Protein AF-A0A257TLL9-F1 (afdb_monomer_lite)

Structure (mmCIF, N/CA/C/O backbone):
data_AF-A0A257TLL9-F1
#
_entry.id   AF-A0A257TLL9-F1
#
loop_
_atom_site.group_PDB
_atom_site.id
_atom_site.type_symbol
_atom_site.label_atom_id
_atom_site.label_alt_id
_atom_site.label_comp_id
_atom_site.label_asym_id
_atom_site.label_entity_id
_atom_site.label_seq_id
_atom_site.pdbx_PDB_ins_code
_atom_site.Cartn_x
_atom_site.Cartn_y
_atom_site.Cartn_z
_atom_site.occupancy
_atom_site.B_iso_or_equiv
_atom_site.auth_seq_id
_atom_site.auth_comp_id
_atom_site.auth_asym_id
_atom_site.auth_atom_id
_atom_site.pdbx_PDB_model_num
ATOM 1 N N . MET A 1 1 ? -31.533 -7.969 51.695 1.00 49.19 1 MET A N 1
ATOM 2 C CA . MET A 1 1 ? -30.816 -7.228 50.643 1.00 49.19 1 MET A CA 1
ATOM 3 C C . MET A 1 1 ? -29.542 -7.993 50.356 1.00 49.19 1 MET A C 1
ATOM 5 O O . MET A 1 1 ? -28.670 -7.957 51.214 1.00 49.19 1 MET A O 1
ATOM 9 N N . PRO A 1 2 ? -29.456 -8.765 49.267 1.00 46.09 2 PRO A N 1
ATOM 10 C CA . PRO A 1 2 ? -28.170 -9.137 48.716 1.00 46.09 2 PRO A CA 1
ATOM 11 C C . PRO A 1 2 ? -27.723 -8.060 47.725 1.00 46.09 2 PRO A C 1
ATOM 13 O O . PRO A 1 2 ? -28.541 -7.394 47.095 1.00 46.09 2 PRO A O 1
ATOM 16 N N . GLU A 1 3 ? -26.419 -7.860 47.702 1.00 47.72 3 GLU A N 1
ATOM 17 C CA . GLU A 1 3 ? -25.689 -6.848 46.962 1.00 47.72 3 GLU A CA 1
ATOM 18 C C . GLU A 1 3 ? -25.878 -7.062 45.457 1.00 47.72 3 GLU A C 1
ATOM 20 O O . GLU A 1 3 ? -25.480 -8.093 44.919 1.00 47.72 3 GLU A O 1
ATOM 25 N N . ASP A 1 4 ? -26.495 -6.083 44.790 1.00 47.66 4 ASP A N 1
ATOM 26 C CA . ASP A 1 4 ? -26.423 -5.945 43.340 1.00 47.66 4 ASP A CA 1
ATOM 27 C C . ASP A 1 4 ? -24.964 -5.637 42.992 1.00 47.66 4 ASP A C 1
ATOM 29 O O . ASP A 1 4 ? -24.482 -4.504 43.059 1.00 47.66 4 ASP A O 1
ATOM 33 N N . GLU A 1 5 ? -24.250 -6.720 42.716 1.00 51.28 5 GLU A N 1
ATOM 34 C CA . GLU A 1 5 ? -22.915 -6.779 42.159 1.00 51.28 5 GLU A CA 1
ATOM 35 C C . GLU A 1 5 ? -22.862 -5.827 40.955 1.00 51.28 5 GLU A C 1
ATOM 37 O O . GLU A 1 5 ? -23.507 -6.057 39.929 1.00 51.28 5 GLU A O 1
ATOM 42 N N . LEU A 1 6 ? -22.150 -4.704 41.123 1.00 50.09 6 LEU A N 1
ATOM 43 C CA . LEU A 1 6 ? -21.884 -3.732 40.069 1.00 50.09 6 LEU A CA 1
ATOM 44 C C . LEU A 1 6 ? -21.216 -4.460 38.898 1.00 50.09 6 LEU A C 1
ATOM 46 O O . LEU A 1 6 ? -19.995 -4.618 38.854 1.00 50.09 6 LEU A O 1
ATOM 50 N N . ILE A 1 7 ? -22.020 -4.865 37.920 1.00 54.72 7 ILE A N 1
ATOM 51 C CA . ILE A 1 7 ? -21.548 -5.117 36.566 1.00 54.72 7 ILE A CA 1
ATOM 52 C C . ILE A 1 7 ? -20.931 -3.783 36.130 1.00 54.72 7 ILE A C 1
ATOM 54 O O . ILE A 1 7 ? -21.660 -2.787 36.105 1.00 54.72 7 ILE A O 1
ATOM 58 N N . PRO A 1 8 ? -19.615 -3.699 35.848 1.00 44.50 8 PRO A N 1
ATOM 59 C CA . PRO A 1 8 ? -19.041 -2.463 35.352 1.00 44.50 8 PRO A CA 1
ATOM 60 C C . PRO A 1 8 ? -19.785 -2.113 34.069 1.00 44.50 8 PRO A C 1
ATOM 62 O O . PRO A 1 8 ? -19.769 -2.877 33.101 1.00 44.50 8 PRO A O 1
ATOM 65 N N . GLU A 1 9 ? -20.500 -0.992 34.139 1.00 48.97 9 GLU A N 1
ATOM 66 C CA . GLU A 1 9 ? -21.250 -0.371 33.061 1.00 48.97 9 GLU A CA 1
ATOM 67 C C . GLU A 1 9 ? -20.371 -0.426 31.812 1.00 48.97 9 GLU A C 1
ATOM 69 O O . GLU A 1 9 ? -19.278 0.142 31.773 1.00 48.97 9 GLU A O 1
ATOM 74 N N . SER A 1 10 ? -20.778 -1.238 30.837 1.00 49.66 10 SER A N 1
ATOM 75 C CA . SER A 1 10 ? -20.063 -1.371 29.578 1.00 49.66 10 SER A CA 1
ATOM 76 C C . SER A 1 10 ? -19.915 0.029 29.002 1.00 49.66 10 SER A C 1
ATOM 78 O O . SER A 1 10 ? -20.945 0.608 28.669 1.00 49.66 10 SER A O 1
ATOM 80 N N . ASP A 1 11 ? -18.686 0.558 28.933 1.00 51.53 11 ASP A N 1
ATOM 81 C CA . ASP A 1 11 ? -18.364 1.883 28.387 1.00 51.53 11 ASP A CA 1
ATOM 82 C C . ASP A 1 11 ? -19.265 2.172 27.177 1.00 51.53 11 ASP A C 1
ATOM 84 O O . ASP A 1 11 ? -19.027 1.653 26.079 1.00 51.53 11 ASP A O 1
ATOM 88 N N . GLU A 1 12 ? -20.345 2.936 27.379 1.00 52.03 12 GLU A N 1
ATOM 89 C CA . GLU A 1 12 ? -21.299 3.217 26.314 1.00 52.03 12 GLU A CA 1
ATOM 90 C C . GLU A 1 12 ? -20.550 4.011 25.251 1.00 52.03 12 GLU A C 1
ATOM 92 O O . GLU A 1 12 ? -20.154 5.164 25.449 1.00 52.03 12 GLU A O 1
ATOM 97 N N . ILE A 1 13 ? -20.312 3.369 24.108 1.00 58.75 13 ILE A N 1
ATOM 98 C CA . ILE A 1 13 ? -19.570 3.970 23.010 1.00 58.75 13 ILE A CA 1
ATOM 99 C C . ILE A 1 13 ? -20.437 5.087 22.427 1.00 58.75 13 ILE A C 1
ATOM 101 O O . ILE A 1 13 ? -21.269 4.867 21.545 1.00 58.75 13 ILE A O 1
ATOM 105 N N . LYS A 1 14 ? -20.238 6.313 22.910 1.00 61.38 14 LYS A N 1
ATOM 106 C CA . LYS A 1 14 ? -20.880 7.502 22.349 1.00 61.38 14 LYS A CA 1
ATOM 107 C C . LYS A 1 14 ? -20.220 7.854 21.024 1.00 61.38 14 LYS A C 1
ATOM 109 O O . LYS A 1 14 ? -19.238 8.590 20.966 1.00 61.38 14 LYS A O 1
ATOM 114 N N . PHE A 1 15 ? -20.778 7.321 19.946 1.00 64.75 15 PHE A N 1
ATOM 115 C CA . PHE A 1 15 ? -20.436 7.746 18.598 1.00 64.75 15 PHE A CA 1
ATOM 116 C C . PHE A 1 15 ? -21.022 9.131 18.325 1.00 64.75 15 PHE A C 1
ATOM 118 O O . PHE A 1 15 ? -22.229 9.340 18.435 1.00 64.75 15 PHE A O 1
ATOM 125 N N . ARG A 1 16 ? -20.172 10.076 17.916 1.00 69.94 16 ARG A N 1
ATOM 126 C CA . ARG A 1 16 ? -20.619 11.424 17.532 1.00 69.94 16 ARG A CA 1
ATOM 127 C C . ARG A 1 16 ? -21.352 11.451 16.181 1.00 69.94 16 ARG A C 1
ATOM 129 O O . ARG A 1 16 ? -22.213 12.298 15.970 1.00 69.94 16 ARG A O 1
ATOM 136 N N . TYR A 1 17 ? -21.022 10.523 15.281 1.00 76.12 17 TYR A N 1
ATOM 137 C CA . TYR A 1 17 ? -21.596 10.389 13.937 1.00 76.12 17 TYR A CA 1
ATOM 138 C C . TYR A 1 17 ? -21.988 8.935 13.648 1.00 76.12 17 TYR A C 1
ATOM 140 O O . TYR A 1 17 ? -21.468 8.018 14.284 1.00 76.12 17 TYR A O 1
ATOM 148 N N . LYS A 1 18 ? -22.864 8.716 12.652 1.00 84.19 18 LYS A N 1
ATOM 149 C CA . LYS A 1 18 ? -23.221 7.367 12.177 1.00 84.19 18 LYS A CA 1
ATOM 150 C C . LYS A 1 18 ? -21.944 6.592 11.796 1.00 84.19 18 LYS A C 1
ATOM 152 O O . LYS A 1 18 ? -21.238 7.053 10.897 1.00 84.19 18 LYS A O 1
ATOM 157 N N . PRO A 1 19 ? -21.653 5.436 12.427 1.00 80.62 19 PRO A N 1
ATOM 158 C CA . PRO A 1 19 ? -20.354 4.776 12.293 1.00 80.62 19 PRO A CA 1
ATOM 159 C C . PRO A 1 19 ? -19.948 4.424 10.864 1.00 80.62 19 PRO A C 1
ATOM 161 O O . PRO A 1 19 ? -18.813 4.667 10.471 1.00 80.62 19 PRO A O 1
ATOM 164 N N . THR A 1 20 ? -20.889 3.919 10.070 1.00 84.94 20 THR A N 1
ATOM 165 C CA . THR A 1 20 ? -20.649 3.489 8.686 1.00 84.94 20 THR A CA 1
ATOM 166 C C . THR A 1 20 ? -20.333 4.653 7.754 1.00 84.94 20 THR A C 1
ATOM 168 O O . THR A 1 20 ? -19.392 4.582 6.971 1.00 84.94 20 THR A O 1
ATOM 171 N N . ALA A 1 21 ? -21.092 5.747 7.860 1.00 85.75 21 ALA A N 1
ATOM 172 C CA . ALA A 1 21 ? -20.871 6.942 7.053 1.00 85.75 21 ALA A CA 1
ATOM 173 C C . ALA A 1 21 ? -19.528 7.601 7.388 1.00 85.75 21 ALA A C 1
ATOM 175 O O . ALA A 1 21 ? -18.819 8.036 6.487 1.00 85.75 21 ALA A O 1
ATOM 176 N N . PHE A 1 22 ? -19.165 7.638 8.674 1.00 86.50 22 PHE A N 1
ATOM 177 C CA . PHE A 1 22 ? -17.868 8.156 9.091 1.00 86.50 22 PHE A CA 1
ATOM 178 C C . PHE A 1 22 ? -16.723 7.300 8.541 1.00 86.50 22 PHE A C 1
ATOM 180 O O . PHE A 1 22 ? -15.836 7.851 7.903 1.00 86.50 22 PHE A O 1
ATOM 187 N N . ALA A 1 23 ? -16.784 5.972 8.695 1.00 85.75 23 ALA A N 1
ATOM 188 C CA . ALA A 1 23 ? -15.762 5.065 8.169 1.00 85.75 23 ALA A CA 1
ATOM 189 C C . ALA A 1 23 ? -15.578 5.213 6.647 1.00 85.75 23 ALA A C 1
ATOM 191 O O . ALA A 1 23 ? -14.453 5.331 6.174 1.00 85.75 23 ALA A O 1
ATOM 192 N N . ALA A 1 24 ? -16.672 5.297 5.882 1.00 90.12 24 ALA A N 1
ATOM 193 C CA . ALA A 1 24 ? -16.607 5.486 4.433 1.00 90.12 24 ALA A CA 1
ATOM 194 C C . ALA A 1 24 ? -15.945 6.819 4.036 1.00 90.12 24 ALA A C 1
ATOM 196 O O . ALA A 1 24 ? -15.113 6.854 3.131 1.00 90.12 24 ALA A O 1
ATOM 197 N N . ILE A 1 25 ? -16.287 7.914 4.724 1.00 90.81 25 ILE A N 1
ATOM 198 C CA . ILE A 1 25 ? -15.688 9.233 4.475 1.00 90.81 25 ILE A CA 1
ATOM 199 C C . ILE A 1 25 ? -14.208 9.236 4.874 1.00 90.81 25 ILE A C 1
ATOM 201 O O . ILE A 1 25 ? -13.378 9.739 4.122 1.00 90.81 25 ILE A O 1
ATOM 205 N N . SER A 1 26 ? -13.868 8.658 6.027 1.00 89.62 26 SER A N 1
ATOM 206 C CA . SER A 1 26 ? -12.488 8.526 6.498 1.00 89.62 26 SER A CA 1
ATOM 207 C C . SER A 1 26 ? -11.627 7.741 5.518 1.00 89.62 26 SER A C 1
ATOM 209 O O . SER A 1 26 ? -10.555 8.215 5.148 1.00 89.62 26 SER A O 1
ATOM 211 N N . LEU A 1 27 ? -12.123 6.599 5.039 1.00 90.25 27 LEU A N 1
ATOM 212 C CA . LEU A 1 27 ? -11.432 5.776 4.053 1.00 90.25 27 LEU A CA 1
ATOM 213 C C . LEU A 1 27 ? -11.217 6.545 2.746 1.00 90.25 27 LEU A C 1
ATOM 215 O O . LEU A 1 27 ? -10.118 6.519 2.205 1.00 90.25 27 LEU A O 1
ATOM 219 N N . LEU A 1 28 ? -12.216 7.299 2.276 1.00 93.62 28 LEU A N 1
ATOM 220 C CA . LEU A 1 28 ? -12.086 8.123 1.070 1.00 93.62 28 LEU A CA 1
ATOM 221 C C . LEU A 1 28 ? -11.034 9.229 1.237 1.00 93.62 28 LEU A C 1
ATOM 223 O O . LEU A 1 28 ? -10.222 9.445 0.338 1.00 93.62 28 LEU A O 1
ATOM 227 N N . ILE A 1 29 ? -11.021 9.913 2.385 1.00 92.31 29 ILE A N 1
ATOM 228 C CA . ILE A 1 29 ? -10.038 10.964 2.688 1.00 92.31 29 ILE A CA 1
ATOM 229 C C . ILE A 1 29 ? -8.623 10.382 2.723 1.00 92.31 29 ILE A C 1
ATOM 231 O O . ILE A 1 29 ? -7.719 10.939 2.099 1.00 92.31 29 ILE A O 1
ATOM 235 N N . ILE A 1 30 ? -8.433 9.271 3.436 1.00 92.56 30 ILE A N 1
ATOM 236 C CA . ILE A 1 30 ? -7.127 8.619 3.571 1.00 92.56 30 ILE A CA 1
ATOM 237 C C . ILE A 1 30 ? -6.659 8.081 2.218 1.00 92.56 30 ILE A C 1
ATOM 239 O O . ILE A 1 30 ? -5.522 8.332 1.827 1.00 92.56 30 ILE A O 1
ATOM 243 N N . PHE A 1 31 ? -7.550 7.441 1.457 1.00 93.44 31 PHE A N 1
ATOM 244 C CA . PHE A 1 31 ? -7.266 6.988 0.098 1.00 93.44 31 PHE A CA 1
ATOM 245 C C . PHE A 1 31 ? -6.799 8.143 -0.794 1.00 93.44 31 PHE A C 1
ATOM 247 O O . PHE A 1 31 ? -5.780 8.026 -1.466 1.00 93.44 31 PHE A O 1
ATOM 254 N N . PHE A 1 32 ? -7.491 9.285 -0.772 1.00 94.62 32 PHE A N 1
ATOM 255 C CA . PHE A 1 32 ? -7.101 10.453 -1.563 1.00 94.62 32 PHE A CA 1
ATOM 256 C C . PHE A 1 32 ? -5.733 11.009 -1.139 1.00 94.62 32 PHE A C 1
ATOM 258 O O . PHE A 1 32 ? -4.891 11.292 -1.994 1.00 94.62 32 PHE A O 1
ATOM 265 N N . LEU A 1 33 ? -5.496 11.153 0.170 1.00 93.38 33 LEU A N 1
ATOM 266 C CA . LEU A 1 33 ? -4.224 11.639 0.711 1.00 93.38 33 LEU A CA 1
ATOM 267 C C . LEU A 1 33 ? -3.067 10.720 0.317 1.00 93.38 33 LEU A C 1
ATOM 269 O O . LEU A 1 33 ? -2.072 11.188 -0.230 1.00 93.38 33 LEU A O 1
ATOM 273 N N . TYR A 1 34 ? -3.200 9.419 0.547 1.00 91.69 34 TYR A N 1
ATOM 274 C CA . TYR A 1 34 ? -2.136 8.472 0.248 1.00 91.69 34 TYR A CA 1
AT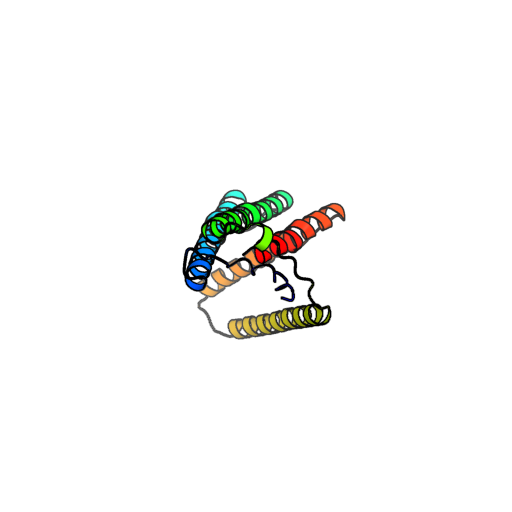OM 275 C C . TYR A 1 34 ? -1.912 8.315 -1.261 1.00 91.69 34 TYR A C 1
ATOM 277 O O . TYR A 1 34 ? -0.788 8.483 -1.733 1.00 91.69 34 TYR A O 1
ATOM 285 N N . GLN A 1 35 ? -2.973 8.080 -2.038 1.00 91.38 35 GLN A N 1
ATOM 286 C CA . GLN A 1 35 ? -2.855 7.767 -3.463 1.00 91.38 35 GLN A CA 1
ATOM 287 C C . GLN A 1 35 ? -2.387 8.969 -4.292 1.00 91.38 35 GLN A C 1
ATOM 289 O O . GLN A 1 35 ? -1.526 8.818 -5.159 1.00 91.38 35 GLN A O 1
ATOM 294 N N . LEU A 1 36 ? -2.950 10.162 -4.057 1.00 92.38 36 LEU A N 1
ATOM 295 C CA . LEU A 1 36 ? -2.648 11.336 -4.883 1.00 92.38 36 LEU A CA 1
ATOM 296 C C . LEU A 1 36 ? -1.535 12.196 -4.300 1.00 92.38 36 LEU A C 1
ATOM 298 O O . LEU A 1 36 ? -0.654 12.614 -5.049 1.00 92.38 36 LEU A O 1
ATOM 302 N N . VAL A 1 37 ? -1.549 12.461 -2.991 1.00 92.38 37 VAL A N 1
ATOM 303 C CA . VAL A 1 37 ? -0.514 13.305 -2.372 1.00 92.38 37 VAL A CA 1
ATOM 304 C C . VAL A 1 37 ? 0.739 12.483 -2.099 1.00 92.38 37 VAL A C 1
ATOM 306 O O . VAL A 1 37 ? 1.811 12.861 -2.560 1.00 92.38 37 VAL A O 1
ATOM 309 N N . GLY A 1 38 ? 0.610 11.342 -1.417 1.00 88.38 38 GLY A N 1
ATOM 310 C CA . GLY A 1 38 ? 1.734 10.446 -1.131 1.00 88.38 38 GLY A CA 1
ATOM 311 C C . GLY A 1 38 ? 2.355 9.869 -2.403 1.00 88.38 38 GLY A C 1
ATOM 312 O O . GLY A 1 38 ? 3.539 10.077 -2.664 1.00 88.38 38 GLY A O 1
ATOM 313 N N . GLY A 1 39 ? 1.545 9.214 -3.238 1.00 87.00 39 GLY A N 1
ATOM 314 C CA . GLY A 1 39 ? 1.991 8.664 -4.521 1.00 87.00 39 GLY A CA 1
ATOM 315 C C . GLY A 1 39 ? 2.554 9.734 -5.461 1.00 87.00 39 GLY A C 1
ATOM 316 O O . GLY A 1 39 ? 3.626 9.552 -6.040 1.00 87.00 39 GLY A O 1
ATOM 317 N N . GLY A 1 40 ? 1.882 10.887 -5.557 1.00 88.88 40 GLY A N 1
ATOM 318 C CA . GLY A 1 40 ? 2.344 12.015 -6.367 1.00 88.88 40 GLY A CA 1
ATOM 319 C C . GLY A 1 40 ? 3.678 12.591 -5.890 1.00 88.88 40 GLY A C 1
ATOM 320 O O . GLY A 1 40 ? 4.547 12.868 -6.715 1.00 88.88 40 GLY A O 1
ATOM 321 N N . LEU A 1 41 ? 3.879 12.719 -4.575 1.00 89.06 41 LEU A N 1
ATOM 322 C CA . LEU A 1 41 ? 5.141 13.183 -3.995 1.00 89.06 41 LEU A CA 1
ATOM 323 C C . LEU A 1 41 ? 6.286 12.207 -4.286 1.00 89.06 41 LEU A C 1
ATOM 325 O O . LEU A 1 41 ? 7.371 12.638 -4.672 1.00 89.06 41 LEU A O 1
ATOM 329 N N . THR A 1 42 ? 6.046 10.902 -4.160 1.00 87.06 42 THR A N 1
ATOM 330 C CA . THR A 1 42 ? 7.049 9.873 -4.463 1.00 87.06 42 THR A CA 1
ATOM 331 C C . THR A 1 42 ? 7.469 9.919 -5.933 1.00 87.06 42 THR A C 1
ATOM 333 O O . THR A 1 42 ? 8.664 9.923 -6.228 1.00 87.06 42 THR A O 1
ATOM 336 N N . VAL A 1 43 ? 6.511 10.053 -6.858 1.00 87.00 43 VAL A N 1
ATOM 337 C CA . VAL A 1 43 ? 6.807 10.213 -8.292 1.00 87.00 43 VAL A CA 1
ATOM 338 C C . VAL A 1 43 ? 7.527 11.534 -8.575 1.00 87.00 43 VAL A C 1
ATOM 340 O O . VAL A 1 43 ? 8.436 11.569 -9.399 1.00 87.00 43 VAL A O 1
ATOM 343 N N . TYR A 1 44 ? 7.165 12.620 -7.891 1.00 88.62 44 TYR A N 1
ATOM 344 C CA . TYR A 1 44 ? 7.828 13.915 -8.052 1.00 88.62 44 TYR A CA 1
ATOM 345 C C . TYR A 1 44 ? 9.294 13.887 -7.593 1.00 88.62 44 TYR A C 1
ATOM 347 O O . TYR A 1 44 ? 10.147 14.493 -8.237 1.00 88.62 44 TYR A O 1
ATOM 355 N N . LEU A 1 45 ? 9.596 13.179 -6.501 1.00 87.56 45 LEU A N 1
ATOM 356 C CA . LEU A 1 45 ? 10.943 13.112 -5.929 1.00 87.56 45 LEU A CA 1
ATOM 357 C C . LEU A 1 45 ? 11.854 12.100 -6.638 1.00 87.56 45 LEU A C 1
ATOM 359 O O . LEU A 1 45 ? 13.033 12.386 -6.830 1.00 87.56 45 LEU A O 1
ATOM 363 N N . PHE A 1 46 ? 11.326 10.935 -7.024 1.00 85.56 46 PHE A N 1
ATOM 364 C CA . PHE A 1 46 ? 12.129 9.808 -7.522 1.00 85.56 46 PHE A CA 1
ATOM 365 C C . PHE A 1 46 ? 11.841 9.423 -8.980 1.00 85.56 46 PHE A C 1
ATOM 367 O O . PHE A 1 46 ? 12.535 8.575 -9.542 1.00 85.56 46 PHE A O 1
ATOM 374 N N . GLY A 1 47 ? 10.841 10.042 -9.611 1.00 83.00 47 GLY A N 1
ATOM 375 C CA . GLY A 1 47 ? 10.346 9.649 -10.927 1.00 83.00 47 GLY A CA 1
ATOM 376 C C . GLY A 1 47 ? 9.478 8.386 -10.887 1.00 83.00 47 GLY A C 1
ATOM 377 O O . GLY A 1 47 ? 9.141 7.859 -9.831 1.00 83.00 47 GLY A O 1
ATOM 378 N N . LEU A 1 48 ? 9.098 7.893 -12.070 1.00 76.38 48 LEU A N 1
ATOM 379 C CA . LEU A 1 48 ? 8.302 6.664 -12.220 1.00 76.38 48 LEU A CA 1
ATOM 380 C C . LEU A 1 48 ? 9.106 5.383 -11.956 1.00 76.38 48 LEU A C 1
ATOM 382 O O . LEU A 1 48 ? 8.515 4.356 -11.644 1.00 76.38 48 LEU A O 1
ATOM 386 N N . ILE A 1 49 ? 10.431 5.426 -12.135 1.00 72.62 49 ILE A N 1
ATOM 387 C CA . ILE A 1 49 ? 11.320 4.277 -11.944 1.00 72.62 49 ILE A CA 1
ATOM 388 C C . ILE A 1 49 ? 12.545 4.752 -11.155 1.00 72.62 49 ILE A C 1
ATOM 390 O O . ILE A 1 49 ? 13.366 5.491 -11.707 1.00 72.62 49 ILE A O 1
ATOM 394 N N . PRO A 1 50 ? 12.692 4.343 -9.886 1.00 70.44 50 PRO A N 1
ATOM 395 C CA . PRO A 1 50 ? 13.850 4.712 -9.086 1.00 70.44 50 PRO A CA 1
ATOM 396 C C . PRO A 1 50 ? 15.128 4.043 -9.618 1.00 70.44 50 PRO A C 1
ATOM 398 O O . PRO A 1 50 ? 15.181 2.836 -9.853 1.00 70.44 50 PRO A O 1
ATOM 401 N N . THR A 1 51 ? 16.185 4.834 -9.797 1.00 70.62 51 THR A N 1
ATOM 402 C CA . THR A 1 51 ? 17.528 4.351 -10.164 1.00 70.62 51 THR A CA 1
ATOM 403 C C . THR A 1 51 ? 18.231 3.687 -8.977 1.00 70.62 51 THR A C 1
ATOM 405 O O . THR A 1 51 ? 18.016 4.092 -7.836 1.00 70.62 51 THR A O 1
ATOM 408 N N . GLY A 1 52 ? 19.133 2.732 -9.242 1.00 65.44 52 GLY A N 1
ATOM 409 C CA . GLY A 1 52 ? 19.798 1.890 -8.230 1.00 65.44 52 GLY A CA 1
ATOM 410 C C . GLY A 1 52 ? 20.514 2.613 -7.077 1.00 65.44 52 GLY A C 1
ATOM 411 O O . GLY A 1 52 ? 20.652 2.039 -6.005 1.00 65.44 52 GLY A O 1
ATOM 412 N N . ASP A 1 53 ? 20.911 3.874 -7.254 1.00 72.81 53 ASP A N 1
ATOM 413 C CA . ASP A 1 53 ? 21.566 4.678 -6.208 1.0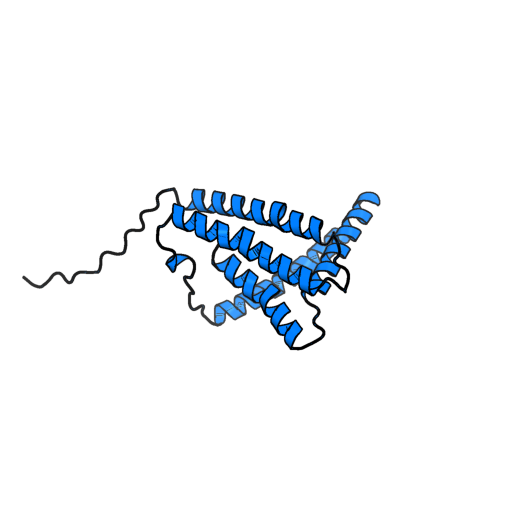0 72.81 53 ASP A CA 1
ATOM 414 C C . ASP A 1 53 ? 20.570 5.274 -5.184 1.00 72.81 53 ASP A C 1
ATOM 416 O O . ASP A 1 53 ? 20.938 5.708 -4.098 1.00 72.81 53 ASP A O 1
ATOM 420 N N . GLN A 1 54 ? 19.269 5.275 -5.504 1.00 81.44 54 GLN A N 1
ATOM 421 C CA . GLN A 1 54 ? 18.213 5.915 -4.706 1.00 81.44 54 GLN A CA 1
ATOM 422 C C . GLN A 1 54 ? 17.260 4.913 -4.034 1.00 81.44 54 GLN A C 1
ATOM 424 O O . GLN A 1 54 ? 16.257 5.315 -3.446 1.00 81.44 54 GLN A O 1
ATOM 429 N N . THR A 1 55 ? 17.548 3.612 -4.093 1.00 83.12 55 THR A N 1
ATOM 430 C CA . THR A 1 55 ? 16.647 2.536 -3.629 1.00 83.12 55 THR A CA 1
ATOM 431 C C . THR A 1 55 ? 16.290 2.667 -2.148 1.00 83.12 55 THR A C 1
ATOM 433 O O . THR A 1 55 ? 15.119 2.602 -1.777 1.00 83.12 55 THR A O 1
ATOM 436 N N . THR A 1 56 ? 17.278 2.938 -1.295 1.00 86.56 56 THR A N 1
ATOM 437 C CA . THR A 1 56 ? 17.065 3.150 0.144 1.00 86.56 56 THR A CA 1
ATOM 438 C C . THR A 1 56 ? 16.225 4.396 0.412 1.00 86.56 56 THR A C 1
ATOM 440 O O . THR A 1 56 ?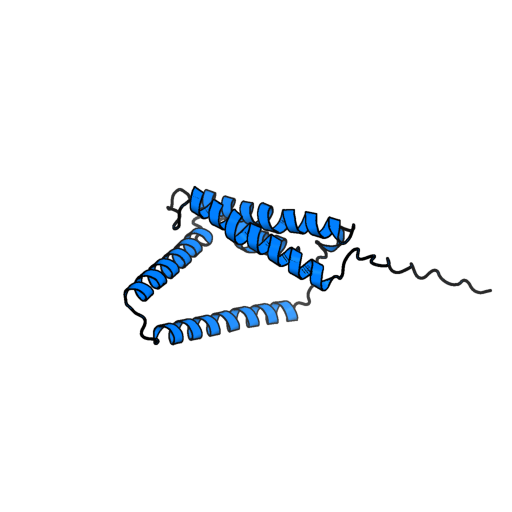 15.303 4.352 1.224 1.00 86.56 56 THR A O 1
ATOM 443 N N . ALA A 1 57 ? 16.499 5.500 -0.288 1.00 87.38 57 ALA A N 1
ATOM 444 C CA . ALA A 1 57 ? 15.735 6.736 -0.139 1.00 87.38 57 ALA A CA 1
ATOM 445 C C . ALA A 1 57 ? 14.277 6.554 -0.591 1.00 87.38 57 ALA A C 1
ATOM 447 O O . ALA A 1 57 ? 13.365 7.005 0.097 1.00 87.38 57 ALA A O 1
ATOM 448 N N . PHE A 1 58 ? 14.056 5.817 -1.681 1.00 89.00 58 PHE A N 1
ATOM 449 C CA . PHE A 1 58 ? 12.729 5.471 -2.183 1.00 89.00 58 PHE A CA 1
ATOM 450 C C . PHE A 1 58 ? 11.933 4.612 -1.185 1.00 89.00 58 PHE A C 1
ATOM 452 O O . PHE A 1 58 ? 10.768 4.899 -0.903 1.00 89.00 58 PHE A O 1
ATOM 459 N N . ARG A 1 59 ? 12.569 3.598 -0.583 1.00 89.62 59 ARG A N 1
ATOM 460 C CA . ARG A 1 59 ? 11.961 2.769 0.477 1.00 89.62 59 ARG A CA 1
ATOM 461 C C . ARG A 1 59 ? 11.552 3.604 1.686 1.00 89.62 59 ARG A C 1
ATOM 463 O O . ARG A 1 59 ? 10.422 3.503 2.154 1.00 89.62 59 ARG A O 1
ATOM 470 N N . LEU A 1 60 ? 12.454 4.460 2.168 1.00 90.31 60 LEU A N 1
ATOM 471 C CA . LEU A 1 60 ? 12.181 5.335 3.309 1.00 90.31 60 LEU A CA 1
ATOM 472 C C . LEU A 1 60 ? 11.088 6.361 3.001 1.00 90.31 60 LEU A C 1
ATOM 474 O O . LEU A 1 60 ? 10.264 6.643 3.867 1.00 90.31 60 LEU A O 1
ATOM 478 N N . ALA A 1 61 ? 11.051 6.891 1.778 1.00 90.31 61 ALA A N 1
ATOM 479 C CA . ALA A 1 61 ? 9.990 7.786 1.340 1.00 90.31 61 ALA A CA 1
ATOM 480 C C . ALA A 1 61 ? 8.633 7.075 1.284 1.00 90.31 61 ALA A C 1
ATOM 482 O O . ALA A 1 61 ? 7.646 7.637 1.747 1.00 90.31 61 ALA A O 1
ATOM 483 N N . THR A 1 62 ? 8.592 5.831 0.800 1.00 88.81 62 THR A N 1
ATOM 484 C CA . THR A 1 62 ? 7.367 5.014 0.755 1.00 88.81 62 THR A CA 1
ATOM 485 C C . THR A 1 62 ? 6.843 4.736 2.166 1.00 88.81 62 THR A C 1
ATOM 487 O O . THR A 1 62 ? 5.688 5.024 2.467 1.00 88.81 62 THR A O 1
ATOM 490 N N . MET A 1 63 ? 7.724 4.300 3.069 1.00 91.81 63 MET A N 1
ATOM 491 C CA . MET A 1 63 ? 7.410 4.113 4.489 1.00 91.81 63 MET A CA 1
ATOM 492 C C . MET A 1 63 ? 6.921 5.414 5.145 1.00 91.81 63 MET A C 1
ATOM 494 O O . MET A 1 63 ? 5.928 5.433 5.871 1.00 91.81 63 MET A O 1
ATOM 498 N N . GLY A 1 64 ? 7.610 6.527 4.882 1.00 92.00 64 GLY A N 1
ATOM 499 C CA . GLY A 1 64 ? 7.235 7.841 5.395 1.00 92.00 64 GLY A CA 1
ATOM 500 C C . GLY A 1 64 ? 5.879 8.310 4.869 1.00 92.00 64 GLY A C 1
ATOM 501 O O . GLY A 1 64 ? 5.102 8.884 5.630 1.00 92.00 64 GLY A O 1
ATOM 502 N N . ALA A 1 65 ? 5.571 8.032 3.600 1.00 91.44 65 ALA A N 1
ATOM 503 C CA . ALA A 1 65 ? 4.294 8.361 2.984 1.00 91.44 65 ALA A CA 1
ATOM 504 C C . ALA A 1 65 ? 3.141 7.563 3.607 1.00 91.44 65 ALA A C 1
ATOM 506 O O . ALA A 1 65 ? 2.105 8.151 3.906 1.00 91.44 65 ALA A O 1
ATOM 507 N N . GLU A 1 66 ? 3.313 6.269 3.878 1.00 91.19 66 GLU A N 1
ATOM 508 C CA . GLU A 1 66 ? 2.303 5.479 4.597 1.00 91.19 66 GLU A CA 1
ATOM 509 C C . GLU A 1 66 ? 2.050 6.026 6.001 1.00 91.19 66 GLU A C 1
ATOM 511 O O . GLU A 1 66 ? 0.912 6.317 6.371 1.00 91.19 66 GLU A O 1
ATOM 516 N N . ILE A 1 67 ? 3.110 6.268 6.771 1.00 92.38 67 ILE A N 1
ATOM 517 C CA . ILE A 1 67 ? 2.969 6.803 8.128 1.00 92.38 67 ILE A CA 1
ATOM 518 C C . ILE A 1 67 ? 2.275 8.175 8.094 1.00 92.38 67 ILE A C 1
ATOM 520 O O . ILE A 1 67 ? 1.355 8.440 8.870 1.00 92.38 67 ILE A O 1
ATOM 524 N N . MET A 1 68 ? 2.688 9.059 7.186 1.00 93.06 68 MET A N 1
ATOM 525 C CA . MET A 1 68 ? 2.186 10.431 7.124 1.00 93.06 68 MET A CA 1
ATOM 526 C C . MET A 1 68 ? 0.772 10.535 6.542 1.00 93.06 68 MET A C 1
ATOM 528 O O . MET A 1 68 ? -0.009 11.365 7.007 1.00 93.06 68 MET A O 1
ATOM 532 N N . PHE A 1 69 ? 0.437 9.730 5.534 1.00 93.00 69 PHE A N 1
ATOM 533 C CA . PHE A 1 69 ? -0.812 9.865 4.779 1.00 93.00 69 PHE A CA 1
ATOM 534 C C . PHE A 1 69 ? -1.840 8.767 5.063 1.00 93.00 69 PHE A C 1
ATOM 536 O O . PHE A 1 69 ? -2.985 8.924 4.646 1.00 93.00 69 PHE A O 1
ATOM 543 N N . ILE A 1 70 ? -1.482 7.719 5.813 1.00 90.75 70 ILE A N 1
ATOM 544 C CA . ILE A 1 70 ? -2.416 6.702 6.321 1.00 90.75 70 ILE A CA 1
ATOM 545 C C . ILE A 1 70 ? -2.539 6.818 7.841 1.00 90.75 70 ILE A C 1
ATOM 547 O O . ILE A 1 70 ? -3.598 7.195 8.347 1.00 90.75 70 ILE A O 1
ATOM 551 N N . LEU A 1 71 ? -1.453 6.576 8.579 1.00 89.62 71 LEU A N 1
ATOM 552 C CA . LEU A 1 71 ? -1.509 6.446 10.040 1.00 89.62 71 LEU A CA 1
ATOM 553 C C . LEU A 1 71 ? -1.881 7.760 10.749 1.00 89.62 71 LEU A C 1
ATOM 555 O O . LEU A 1 71 ? -2.741 7.778 11.631 1.00 89.62 71 LEU A O 1
ATOM 559 N N . VAL A 1 72 ? -1.261 8.882 10.370 1.00 90.81 72 VAL A N 1
ATOM 560 C CA . VAL A 1 72 ? -1.555 10.201 10.964 1.00 90.81 72 VAL A CA 1
ATOM 561 C C . VAL A 1 72 ? -3.015 10.635 10.749 1.00 90.81 72 VAL A C 1
ATOM 563 O O . VAL A 1 72 ? -3.670 10.996 11.736 1.00 90.81 72 VAL A O 1
ATOM 566 N N . PRO A 1 73 ? -3.576 10.618 9.522 1.00 89.56 73 PRO A N 1
ATOM 567 C CA . PRO A 1 73 ? -4.978 10.972 9.331 1.00 89.56 73 PRO A CA 1
ATOM 568 C C . PRO A 1 73 ? -5.933 9.959 9.972 1.00 89.56 73 PRO A C 1
ATOM 570 O O . PRO A 1 73 ? -6.926 10.397 10.557 1.00 89.56 73 PRO A O 1
ATOM 573 N N . ALA A 1 74 ? -5.631 8.653 9.964 1.00 88.44 74 ALA A N 1
ATOM 574 C CA . ALA A 1 74 ? -6.416 7.646 10.689 1.00 88.44 74 ALA A CA 1
ATOM 575 C C . ALA A 1 74 ? -6.478 7.958 12.193 1.00 88.44 74 ALA A C 1
ATOM 577 O O . ALA A 1 74 ? -7.557 8.014 12.793 1.00 88.44 74 ALA A O 1
ATOM 578 N N . TYR A 1 75 ? -5.333 8.289 12.795 1.00 86.88 75 TYR A N 1
ATOM 579 C CA . TYR A 1 75 ? -5.263 8.712 14.189 1.00 86.88 75 TYR A CA 1
ATOM 580 C C . TYR A 1 75 ? -6.095 9.978 14.454 1.00 86.88 75 TYR A C 1
ATOM 582 O O . TYR A 1 75 ? -6.871 10.022 15.412 1.00 86.88 75 TYR A O 1
ATOM 590 N N . PHE A 1 76 ? -6.002 11.000 13.600 1.00 88.12 76 PHE A N 1
ATOM 591 C CA . PHE A 1 76 ? -6.758 12.240 13.794 1.00 88.12 76 PHE A CA 1
ATOM 592 C C . PHE A 1 76 ? -8.273 12.035 13.639 1.00 88.12 76 PHE A C 1
ATOM 594 O O . PHE A 1 76 ? -9.054 12.520 14.462 1.00 88.12 76 PHE A O 1
ATOM 601 N N . LEU A 1 77 ? -8.692 11.277 12.624 1.00 87.25 77 LEU A N 1
ATOM 602 C CA . LEU A 1 77 ? -10.096 10.961 12.364 1.00 87.25 77 LEU A CA 1
ATOM 603 C C . LEU A 1 77 ? -10.691 10.115 13.490 1.00 87.25 77 LEU A C 1
ATOM 605 O O . LEU A 1 77 ? -11.780 10.417 13.981 1.00 87.25 77 LEU A O 1
ATOM 609 N N . SER A 1 78 ? -9.956 9.123 13.982 1.00 81.12 78 SER A N 1
ATOM 610 C CA . SER A 1 78 ? -10.428 8.306 15.097 1.00 81.12 78 SER A CA 1
ATOM 611 C C . SER A 1 78 ? -10.697 9.138 16.355 1.00 81.12 78 SER A C 1
ATOM 613 O O . SER A 1 78 ? -11.732 8.951 16.994 1.00 81.12 78 SER A O 1
ATOM 615 N N . ARG A 1 79 ? -9.847 10.135 16.650 1.00 81.31 79 ARG A N 1
A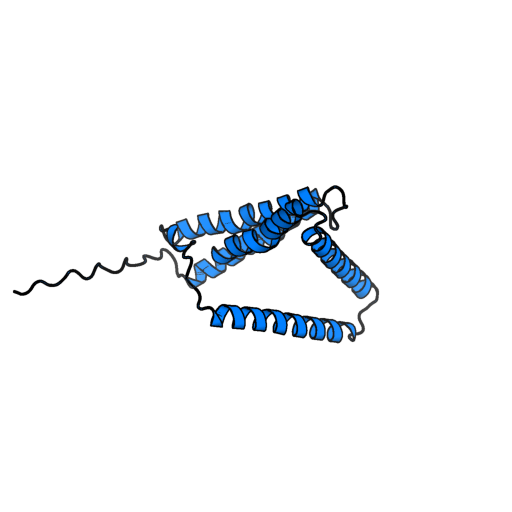TOM 616 C CA . ARG A 1 79 ? -10.029 11.066 17.773 1.00 81.31 79 ARG A CA 1
ATOM 617 C C . ARG A 1 79 ? -11.301 11.906 17.634 1.00 81.31 79 ARG A C 1
ATOM 619 O O . ARG A 1 79 ? -11.907 12.257 18.644 1.00 81.31 79 ARG A O 1
ATOM 626 N N . ILE A 1 80 ? -11.715 12.224 16.406 1.00 82.62 80 ILE A N 1
ATOM 627 C CA . ILE A 1 80 ? -12.958 12.962 16.132 1.00 82.62 80 ILE A CA 1
ATOM 628 C C . ILE A 1 80 ? -14.193 12.099 16.433 1.00 82.62 80 ILE A C 1
ATOM 630 O O . ILE A 1 80 ? -15.200 12.627 16.916 1.00 82.62 80 ILE A O 1
ATOM 634 N N . GLN A 1 81 ? -14.135 10.795 16.148 1.00 74.69 81 GLN A N 1
ATOM 635 C CA . GLN A 1 81 ? -15.285 9.900 16.289 1.00 74.69 81 GLN A CA 1
ATOM 636 C C . GLN A 1 81 ? -15.405 9.266 17.677 1.00 74.69 81 GLN A C 1
ATOM 638 O O . GLN A 1 81 ? -16.509 9.191 18.220 1.00 74.69 81 GLN A O 1
ATOM 643 N N . THR A 1 82 ? -14.287 8.811 18.238 1.00 67.31 82 THR A N 1
ATOM 644 C CA . THR A 1 82 ? -14.199 8.149 19.542 1.00 67.31 82 THR A CA 1
ATOM 645 C C . THR A 1 82 ? -12.941 8.623 20.259 1.00 67.31 82 THR A C 1
ATOM 647 O O . THR A 1 82 ? -11.831 8.435 19.778 1.00 67.31 82 THR A O 1
ATOM 650 N N . MET A 1 83 ? -13.083 9.186 21.458 1.00 57.94 83 MET A N 1
ATOM 651 C CA . MET A 1 83 ? -11.971 9.758 22.240 1.00 57.94 83 MET A CA 1
ATOM 652 C C . MET A 1 83 ? -10.928 8.712 22.727 1.00 57.94 83 MET A C 1
ATOM 654 O O . MET A 1 83 ? -10.042 9.038 23.515 1.00 57.94 83 MET A O 1
ATOM 658 N N . GLN A 1 84 ? -11.025 7.447 22.298 1.00 62.62 84 GLN A N 1
ATOM 659 C CA . GLN A 1 84 ? -10.244 6.312 22.796 1.00 62.62 84 GLN A CA 1
ATOM 660 C C . GLN A 1 84 ? -9.252 5.775 21.747 1.00 62.62 84 GLN A C 1
ATOM 662 O O . GLN A 1 84 ? -9.514 4.807 21.037 1.00 62.62 84 GLN A O 1
ATOM 667 N N . TRP A 1 85 ? -8.053 6.356 21.734 1.00 60.88 85 TRP A N 1
ATOM 668 C CA . TRP A 1 85 ? -6.878 5.933 20.954 1.00 60.88 85 TRP A CA 1
ATOM 669 C C . TRP A 1 85 ? -6.474 4.460 21.159 1.00 60.88 85 TRP A C 1
ATOM 671 O O . TRP A 1 85 ? -6.001 3.812 20.231 1.00 60.88 85 TRP A O 1
ATOM 681 N N . LYS A 1 86 ? -6.726 3.890 22.348 1.00 61.62 86 LYS A N 1
ATOM 682 C CA . LYS A 1 86 ? -6.445 2.473 22.657 1.00 61.62 86 LYS A CA 1
ATOM 683 C C . LYS A 1 86 ? -7.217 1.486 21.775 1.00 61.62 86 LYS A C 1
ATOM 685 O O . LYS A 1 86 ? -6.843 0.319 21.712 1.00 61.62 86 LYS A O 1
ATOM 690 N N . ARG A 1 87 ? -8.288 1.931 21.108 1.00 61.19 87 ARG A N 1
ATOM 691 C CA . ARG A 1 87 ? -9.076 1.084 20.211 1.00 61.19 87 ARG A CA 1
ATOM 692 C C . ARG A 1 87 ? -8.480 0.966 18.801 1.00 61.19 87 ARG A C 1
ATOM 694 O O . ARG A 1 87 ? -8.786 -0.033 18.165 1.00 61.19 87 ARG A O 1
ATOM 701 N N . LEU A 1 88 ? -7.620 1.893 18.348 1.00 60.41 88 LEU A N 1
ATOM 702 C CA . LEU A 1 88 ? -6.910 1.744 17.059 1.00 60.41 88 LEU A CA 1
ATOM 703 C C . LEU A 1 88 ? -5.877 0.626 17.105 1.00 60.41 88 LEU A C 1
ATOM 705 O O . LEU A 1 88 ? -5.685 -0.081 16.135 1.00 60.41 88 LEU A O 1
ATOM 709 N N . LEU A 1 89 ? -5.210 0.459 18.245 1.00 62.47 89 LEU A N 1
ATOM 710 C CA . LEU A 1 89 ? -4.175 -0.558 18.425 1.00 62.47 89 LEU A CA 1
ATOM 711 C C . LEU A 1 89 ? -4.741 -1.792 19.120 1.00 62.47 89 LEU A C 1
ATOM 713 O O . LEU A 1 89 ? -4.097 -2.368 20.001 1.00 62.47 89 LEU A O 1
ATOM 717 N N . ARG A 1 90 ? -5.981 -2.176 18.797 1.00 63.31 90 ARG A N 1
ATOM 718 C CA . ARG A 1 90 ? -6.611 -3.339 19.423 1.00 63.31 90 ARG A CA 1
ATOM 719 C C . ARG A 1 90 ? -6.052 -4.613 18.795 1.00 63.31 90 ARG A C 1
ATOM 721 O O . ARG A 1 90 ? -6.769 -5.322 18.104 1.00 63.31 90 ARG A O 1
ATOM 728 N N . VAL A 1 91 ? -4.787 -4.910 19.098 1.00 63.81 91 VAL A N 1
ATOM 729 C CA . VAL A 1 91 ? -4.093 -6.135 18.690 1.00 63.81 91 VAL A CA 1
ATOM 730 C C . VAL A 1 91 ? -4.885 -7.321 19.222 1.00 63.81 91 VAL A C 1
ATOM 732 O O . VAL A 1 91 ? -4.833 -7.664 20.410 1.00 63.81 91 VAL A O 1
ATOM 735 N N . ARG A 1 92 ? -5.689 -7.921 18.348 1.00 67.69 92 ARG A N 1
ATOM 736 C CA . ARG A 1 92 ? -6.458 -9.111 18.675 1.00 67.69 92 ARG A CA 1
ATOM 737 C C . ARG A 1 92 ? -5.555 -10.311 18.448 1.00 67.69 92 ARG A C 1
ATOM 739 O O . ARG A 1 92 ? -4.910 -10.425 17.414 1.00 67.69 92 ARG A O 1
ATOM 746 N N . LYS A 1 93 ? -5.505 -11.223 19.419 1.00 72.94 93 LYS A N 1
ATOM 747 C CA . LYS A 1 93 ? -4.898 -12.531 19.171 1.00 72.94 93 LYS A CA 1
ATOM 748 C C . LYS A 1 93 ? -5.782 -13.260 18.164 1.00 72.94 93 LYS A C 1
ATOM 750 O O . LYS A 1 93 ? -6.950 -13.510 18.450 1.00 72.94 93 LYS A O 1
ATOM 755 N N . THR A 1 94 ? -5.219 -13.538 16.999 1.00 78.12 94 THR A N 1
ATOM 756 C CA . THR A 1 94 ? -5.868 -14.300 15.933 1.00 78.12 94 THR A CA 1
ATOM 757 C C . THR A 1 94 ? -5.505 -15.773 16.081 1.00 78.12 94 THR A C 1
ATOM 759 O O . THR A 1 94 ? -4.354 -16.105 16.366 1.00 78.12 94 THR A O 1
ATOM 762 N N . ASP A 1 95 ? -6.484 -16.660 15.902 1.00 89.06 95 ASP A N 1
ATOM 763 C CA . ASP A 1 95 ? -6.259 -18.104 15.946 1.00 89.06 95 ASP A CA 1
ATOM 764 C C . ASP A 1 95 ? -5.359 -18.559 14.792 1.00 89.06 95 ASP A C 1
ATOM 766 O O . ASP A 1 95 ? -5.487 -18.089 13.661 1.00 89.06 95 ASP A O 1
ATOM 770 N N . TRP A 1 96 ? -4.467 -19.519 15.050 1.00 91.38 96 TRP A N 1
ATOM 771 C CA . TRP A 1 96 ? -3.475 -19.949 14.056 1.00 91.38 96 TRP A CA 1
ATOM 772 C C . TRP A 1 96 ? -4.110 -20.499 12.764 1.00 91.38 96 TRP A C 1
ATOM 774 O O . TRP A 1 96 ? -3.570 -20.305 11.677 1.00 91.38 96 TRP A O 1
ATOM 784 N N . TYR A 1 97 ? -5.290 -21.122 12.866 1.00 93.56 97 TYR A N 1
ATOM 785 C CA . TYR A 1 97 ? -6.049 -21.614 11.714 1.00 93.56 97 TYR A CA 1
ATOM 786 C C . TYR A 1 97 ? -6.464 -20.483 10.766 1.00 93.56 97 TYR A C 1
ATOM 788 O O . TYR A 1 97 ? -6.441 -20.668 9.551 1.00 93.56 97 TYR A O 1
ATOM 796 N N . LEU A 1 98 ? -6.805 -19.305 11.303 1.00 91.00 98 LEU A N 1
ATOM 797 C CA . LEU A 1 98 ? -7.160 -18.139 10.493 1.00 91.00 98 LEU A CA 1
ATOM 798 C C . LEU A 1 98 ? -5.945 -17.588 9.748 1.00 91.00 98 LEU A C 1
ATOM 800 O O . LEU A 1 98 ? -6.088 -17.143 8.616 1.00 91.00 98 LEU A O 1
ATOM 804 N N . ILE A 1 99 ? -4.751 -17.672 10.342 1.00 90.44 99 ILE A N 1
ATOM 805 C CA . ILE A 1 99 ? -3.503 -17.276 9.676 1.00 90.44 99 ILE A CA 1
ATOM 806 C C . ILE A 1 99 ? -3.246 -18.183 8.471 1.00 90.44 99 ILE A C 1
ATOM 808 O O . ILE A 1 99 ? -3.015 -17.691 7.371 1.00 90.44 99 ILE A O 1
ATOM 812 N N . VAL A 1 100 ? -3.340 -19.506 8.646 1.00 94.56 100 VAL A N 1
ATOM 813 C CA . VAL A 1 100 ? -3.162 -20.452 7.531 1.00 94.56 100 VAL A CA 1
ATOM 814 C C . VAL A 1 100 ? -4.218 -20.238 6.453 1.00 94.56 100 VAL A C 1
ATOM 816 O O . VAL A 1 100 ? -3.882 -20.209 5.271 1.00 94.56 100 VAL A O 1
ATOM 819 N N . LEU A 1 101 ? -5.478 -20.036 6.845 1.00 95.31 101 LEU A N 1
ATOM 820 C CA . LEU A 1 101 ? -6.558 -19.754 5.904 1.00 95.31 101 LEU A CA 1
ATOM 821 C C . LEU A 1 101 ? -6.308 -18.455 5.122 1.00 95.31 101 LEU A C 1
ATOM 823 O O . LEU A 1 101 ? -6.528 -18.434 3.914 1.00 95.31 101 LEU A O 1
ATOM 827 N N . ALA A 1 102 ? -5.817 -17.402 5.780 1.00 91.00 102 ALA A N 1
ATOM 828 C CA . ALA A 1 102 ? -5.464 -16.141 5.133 1.00 91.00 102 ALA A CA 1
ATOM 829 C C . ALA A 1 102 ? -4.321 -16.326 4.127 1.00 91.00 102 ALA A C 1
ATOM 831 O O . ALA A 1 102 ? -4.436 -15.866 2.996 1.00 91.00 102 ALA A O 1
ATOM 832 N N . VAL A 1 103 ? -3.265 -17.062 4.491 1.00 93.94 103 VAL A N 1
ATOM 833 C CA . VAL A 1 103 ? -2.147 -17.365 3.581 1.00 93.94 103 VAL A CA 1
ATOM 834 C C . VAL A 1 103 ? -2.631 -18.147 2.360 1.00 93.94 103 VAL A C 1
ATOM 836 O O . VAL A 1 103 ? -2.329 -17.769 1.231 1.00 93.94 103 VAL A O 1
ATOM 839 N N . VAL A 1 104 ? -3.428 -19.202 2.562 1.00 96.69 104 VAL A N 1
ATOM 840 C CA . VAL A 1 104 ? -4.013 -19.977 1.454 1.00 96.69 104 VAL A CA 1
ATOM 841 C C . VAL A 1 104 ? -4.904 -19.091 0.583 1.00 96.69 104 VAL A C 1
ATOM 843 O O . VAL A 1 104 ? -4.857 -19.197 -0.642 1.00 96.69 104 VAL A O 1
ATOM 846 N N . GLY A 1 105 ? -5.686 -18.202 1.197 1.00 95.94 105 GLY A N 1
ATOM 847 C CA . GLY A 1 105 ? -6.528 -17.237 0.498 1.00 95.94 105 GLY A CA 1
ATOM 848 C C . GLY A 1 105 ? -5.723 -16.282 -0.382 1.00 95.94 105 GLY A C 1
ATOM 849 O O . GLY A 1 105 ? -6.043 -16.148 -1.559 1.00 95.94 105 GLY A O 1
ATOM 850 N N . VAL A 1 106 ? -4.658 -15.679 0.156 1.00 94.00 106 VAL A N 1
ATOM 851 C CA . VAL A 1 106 ? -3.770 -14.765 -0.584 1.00 94.00 106 VAL A CA 1
ATOM 852 C C . VAL A 1 106 ? -3.102 -15.485 -1.751 1.00 94.00 106 VAL A C 1
ATOM 854 O O . VAL A 1 106 ? -3.225 -15.029 -2.882 1.00 94.00 106 VAL A O 1
ATOM 857 N N . VAL A 1 107 ? -2.498 -16.654 -1.516 1.00 96.12 107 VAL A N 1
ATOM 858 C CA . VAL A 1 107 ? -1.861 -17.444 -2.585 1.00 96.12 107 VAL A CA 1
ATOM 859 C C . VAL A 1 107 ? -2.878 -17.830 -3.663 1.00 96.12 107 VAL A C 1
ATOM 861 O O . VAL A 1 107 ? -2.590 -17.743 -4.851 1.00 96.12 107 VAL A O 1
ATOM 864 N N . SER A 1 108 ? -4.094 -18.222 -3.275 1.00 96.31 108 SER A N 1
ATOM 865 C CA . SER A 1 108 ? -5.150 -18.553 -4.242 1.00 96.31 108 SER A CA 1
ATOM 866 C C . SER A 1 108 ? -5.573 -17.333 -5.064 1.00 96.31 108 SER A C 1
ATOM 868 O O . SER A 1 108 ? -5.794 -17.448 -6.270 1.00 96.31 108 SER A O 1
ATOM 870 N N . LEU A 1 109 ? -5.676 -16.163 -4.427 1.00 95.69 109 LEU A N 1
ATOM 871 C CA . LEU A 1 109 ? -6.011 -14.907 -5.093 1.00 95.69 109 LEU A CA 1
ATOM 872 C C . LEU A 1 109 ? -4.923 -14.498 -6.096 1.00 95.69 109 LEU A C 1
ATOM 874 O O . LEU A 1 109 ? -5.256 -14.078 -7.202 1.00 95.69 109 LEU A O 1
ATOM 878 N N . GLU A 1 110 ? -3.646 -14.666 -5.741 1.00 94.50 110 GLU A N 1
ATOM 879 C CA . GLU A 1 110 ? -2.513 -14.405 -6.639 1.00 94.50 110 GLU A CA 1
ATOM 880 C C . GLU A 1 110 ? -2.604 -15.249 -7.916 1.00 94.50 110 GLU A C 1
ATOM 882 O O . GLU A 1 110 ? -2.506 -14.711 -9.018 1.00 94.50 110 GLU A O 1
ATOM 887 N N . GLN A 1 111 ? -2.890 -16.549 -7.790 1.00 96.31 111 GLN A N 1
ATOM 888 C CA . GLN A 1 111 ? -3.057 -17.434 -8.951 1.00 96.31 111 GLN A CA 1
ATOM 889 C C . GLN A 1 111 ? -4.235 -17.005 -9.841 1.00 96.31 111 GLN A C 1
ATOM 891 O O . GLN A 1 111 ? -4.139 -17.010 -11.070 1.00 96.31 111 GLN A O 1
ATOM 896 N N . LEU A 1 112 ? -5.356 -16.599 -9.235 1.00 96.50 112 LEU A N 1
ATOM 897 C CA . LEU A 1 112 ? -6.508 -16.088 -9.983 1.00 96.50 112 LEU A CA 1
ATOM 898 C C . LEU A 1 112 ? -6.187 -14.782 -10.717 1.00 96.50 112 LEU A C 1
ATOM 900 O O . LEU A 1 112 ? -6.642 -14.594 -11.848 1.00 96.50 112 LEU A O 1
ATOM 904 N N . LEU A 1 113 ? -5.403 -13.896 -10.101 1.00 93.00 113 LEU A N 1
ATOM 905 C CA . LEU A 1 113 ? -4.969 -12.648 -10.722 1.00 93.00 113 LEU A CA 1
ATOM 906 C C . LEU A 1 113 ? -4.078 -12.914 -11.942 1.00 93.00 113 LEU A C 1
ATOM 908 O O . LEU A 1 113 ? -4.250 -12.266 -12.974 1.00 93.00 113 LEU A O 1
ATOM 912 N N . GLU A 1 114 ? -3.179 -13.893 -11.864 1.00 92.25 114 GLU A N 1
ATOM 913 C CA . GLU A 1 114 ? -2.319 -14.274 -12.988 1.00 92.25 114 GLU A CA 1
ATOM 914 C C . GLU A 1 114 ? -3.135 -14.832 -14.166 1.00 92.25 114 GLU A C 1
ATOM 916 O O . GLU A 1 114 ? -2.947 -14.413 -15.313 1.00 92.25 114 GLU A O 1
ATOM 921 N N . ILE A 1 115 ? -4.125 -15.689 -13.886 1.00 94.06 115 ILE A N 1
ATOM 922 C CA . ILE A 1 115 ? -5.076 -16.171 -14.901 1.00 94.06 115 ILE A CA 1
ATOM 923 C C . ILE A 1 115 ? -5.850 -15.001 -15.521 1.00 94.06 115 ILE A C 1
ATOM 925 O O . ILE A 1 115 ? -6.018 -14.943 -16.742 1.00 94.06 115 ILE A O 1
ATOM 929 N N . TYR A 1 116 ? -6.320 -14.060 -14.701 1.00 92.50 116 TYR A N 1
ATOM 930 C CA . TYR A 1 116 ? -7.046 -12.886 -15.178 1.00 92.50 116 TYR A CA 1
ATOM 931 C C . TYR A 1 116 ? -6.192 -12.035 -16.130 1.00 92.50 116 TYR A C 1
ATOM 933 O O . TYR A 1 116 ? -6.657 -11.682 -17.217 1.00 92.50 116 TYR A O 1
ATOM 941 N N . ILE A 1 117 ? -4.933 -11.764 -15.772 1.00 86.94 117 ILE A N 1
ATOM 942 C CA . ILE A 1 117 ? -3.992 -11.014 -16.618 1.00 86.94 117 ILE A CA 1
ATOM 943 C C . ILE A 1 117 ? -3.728 -11.762 -17.931 1.00 86.94 117 ILE A C 1
ATOM 945 O O . ILE A 1 117 ? -3.735 -11.147 -19.000 1.00 86.94 117 ILE A O 1
ATOM 949 N N . TYR A 1 118 ? -3.552 -13.086 -17.880 1.00 89.31 118 TYR A N 1
ATOM 950 C CA . TYR A 1 118 ? -3.376 -13.907 -19.079 1.00 89.31 118 TYR A CA 1
ATOM 951 C C . TYR A 1 118 ? -4.570 -13.785 -20.038 1.00 89.31 118 TYR A C 1
ATOM 953 O O . TYR A 1 118 ? -4.387 -13.532 -21.230 1.00 89.31 118 TYR A O 1
ATOM 961 N N . LEU A 1 119 ? -5.796 -13.897 -19.518 1.00 91.00 119 LEU A N 1
ATOM 962 C CA . LEU A 1 119 ? -7.018 -13.738 -20.312 1.00 91.00 119 LEU A CA 1
ATOM 963 C C . LEU A 1 119 ? -7.148 -12.323 -20.885 1.00 91.00 119 LEU A C 1
ATOM 965 O O . LEU A 1 119 ? -7.524 -12.163 -22.047 1.00 91.00 119 LEU A O 1
ATOM 969 N N . GLN A 1 120 ? -6.797 -11.299 -20.105 1.00 86.06 120 GLN A N 1
ATOM 970 C CA . GLN A 1 120 ? -6.785 -9.913 -20.571 1.00 86.06 120 GLN A CA 1
ATOM 971 C C . GLN A 1 120 ? -5.787 -9.710 -21.723 1.00 86.06 120 GLN A C 1
ATOM 973 O O . GLN A 1 120 ? -6.078 -8.964 -22.659 1.00 86.06 120 GLN A O 1
ATOM 978 N N . GLY A 1 121 ? -4.654 -10.419 -21.704 1.00 83.88 121 GLY A N 1
ATOM 979 C CA . GLY A 1 121 ? -3.649 -10.402 -22.770 1.00 83.88 121 GLY A CA 1
ATOM 980 C C . GLY A 1 121 ? -4.127 -10.971 -24.113 1.00 83.88 121 GLY A C 1
ATOM 981 O O . GLY A 1 121 ? -3.557 -10.637 -25.153 1.00 83.88 121 GLY A O 1
ATOM 982 N N . LEU A 1 122 ? -5.192 -11.780 -24.124 1.00 87.94 122 LEU A N 1
ATOM 983 C CA . LEU A 1 122 ? -5.802 -12.303 -25.353 1.00 87.94 122 LEU A CA 1
ATOM 984 C C . LEU A 1 122 ? -6.712 -11.278 -26.049 1.00 87.94 122 LEU A C 1
ATOM 986 O O . LEU A 1 122 ? -7.050 -11.455 -27.221 1.00 87.94 122 LEU A O 1
ATOM 990 N N . ILE A 1 123 ? -7.116 -10.209 -25.354 1.00 87.38 123 ILE A N 1
ATOM 991 C CA . ILE A 1 123 ? -7.982 -9.170 -25.915 1.00 87.38 123 ILE A CA 1
ATOM 992 C C . ILE A 1 123 ? -7.153 -8.297 -26.875 1.00 87.38 123 ILE A C 1
ATOM 994 O O . ILE A 1 123 ? -6.170 -7.674 -26.460 1.00 87.38 123 ILE A O 1
ATOM 998 N N . PRO A 1 124 ? -7.526 -8.194 -28.166 1.00 84.56 124 PRO A N 1
ATOM 999 C CA . PRO A 1 124 ? -6.787 -7.382 -29.123 1.00 84.56 124 PRO A CA 1
ATOM 1000 C C . PRO A 1 124 ? -7.004 -5.889 -28.841 1.00 84.56 124 PRO A C 1
ATOM 1002 O O . PRO A 1 124 ? -7.999 -5.295 -29.247 1.00 84.56 124 PRO A O 1
ATOM 1005 N N . LEU A 1 125 ? -6.050 -5.275 -28.144 1.00 86.12 125 LEU A N 1
ATOM 1006 C CA . LEU A 1 125 ? -6.015 -3.829 -27.912 1.00 86.12 125 LEU A CA 1
ATOM 1007 C C . LEU A 1 125 ? -5.261 -3.083 -29.035 1.00 86.12 125 LEU A C 1
ATOM 1009 O O . LEU A 1 125 ? -4.344 -3.658 -29.635 1.00 86.12 125 LEU A O 1
ATOM 1013 N N . PRO A 1 126 ? -5.594 -1.804 -29.302 1.00 89.38 126 PRO A N 1
ATOM 1014 C CA . PRO A 1 126 ? -4.806 -0.941 -30.183 1.00 89.38 126 PRO A CA 1
ATOM 1015 C C . PRO A 1 126 ? -3.359 -0.793 -29.694 1.00 89.38 126 PRO A C 1
ATOM 1017 O O . PRO A 1 126 ? -3.119 -0.745 -28.486 1.00 89.38 126 PRO A O 1
ATOM 1020 N N . ASP A 1 127 ? -2.398 -0.654 -30.610 1.00 87.19 127 ASP A N 1
ATOM 1021 C CA . ASP A 1 127 ? -0.962 -0.643 -30.274 1.00 87.19 127 ASP A CA 1
ATOM 1022 C C . ASP A 1 127 ? -0.571 0.468 -29.293 1.00 87.19 127 ASP A C 1
ATOM 1024 O O . ASP A 1 127 ? 0.240 0.241 -28.400 1.00 87.19 127 ASP A O 1
ATOM 1028 N N . VAL A 1 128 ? -1.208 1.640 -29.388 1.00 89.44 128 VAL A N 1
ATOM 1029 C CA . VAL A 1 128 ? -0.994 2.761 -28.455 1.00 89.44 128 VAL A CA 1
ATOM 1030 C C . VAL A 1 128 ? -1.376 2.372 -27.022 1.00 89.44 128 VAL A C 1
ATOM 1032 O O . VAL A 1 128 ? -0.648 2.665 -26.076 1.00 89.44 128 VAL A O 1
ATOM 1035 N N . VAL A 1 129 ? -2.498 1.664 -26.857 1.00 86.25 129 VAL A N 1
ATOM 1036 C CA . VAL A 1 129 ? -2.969 1.200 -25.543 1.00 86.25 129 VAL A CA 1
ATOM 1037 C C . VAL A 1 129 ? -2.060 0.089 -25.025 1.00 86.25 129 VAL A C 1
ATOM 1039 O O . VAL A 1 129 ? -1.683 0.107 -23.857 1.00 86.25 129 VAL A O 1
ATOM 1042 N N . LYS A 1 130 ? -1.641 -0.842 -25.891 1.00 86.19 130 LYS A N 1
ATOM 1043 C CA . LYS A 1 130 ? -0.697 -1.908 -25.520 1.00 86.19 130 LYS A CA 1
ATOM 1044 C C . LYS A 1 130 ? 0.642 -1.354 -25.045 1.00 86.19 130 LYS A C 1
ATOM 1046 O O . LYS A 1 130 ? 1.143 -1.793 -24.017 1.00 86.19 130 LYS A O 1
ATOM 1051 N N . GLN A 1 131 ? 1.214 -0.390 -25.765 1.00 87.50 131 GLN A N 1
ATOM 1052 C CA . GLN A 1 131 ? 2.479 0.239 -25.380 1.00 87.50 131 GLN A CA 1
ATOM 1053 C C . GLN A 1 131 ? 2.369 0.934 -24.021 1.00 87.50 131 GLN A C 1
ATOM 1055 O O . GLN A 1 131 ? 3.228 0.728 -23.165 1.00 87.50 131 GLN A O 1
ATOM 1060 N N . PHE A 1 132 ? 1.288 1.686 -23.794 1.00 88.25 132 PHE A N 1
ATOM 1061 C CA . PHE A 1 132 ? 1.039 2.343 -22.512 1.00 88.25 132 PHE A CA 1
ATOM 1062 C C . PHE A 1 132 ? 0.892 1.338 -21.357 1.00 88.25 132 PHE A C 1
ATOM 1064 O O . PHE A 1 132 ? 1.528 1.498 -20.316 1.00 88.25 132 PHE A O 1
ATOM 1071 N N . LEU A 1 133 ? 0.103 0.273 -21.547 1.00 85.81 133 LEU A N 1
ATOM 1072 C CA . LEU A 1 133 ? -0.083 -0.775 -20.538 1.00 85.81 133 LEU A CA 1
ATOM 1073 C C . LEU A 1 133 ? 1.222 -1.517 -20.231 1.00 85.81 133 LEU A C 1
ATOM 1075 O O . LEU A 1 133 ? 1.540 -1.717 -19.062 1.00 85.81 133 LEU A O 1
ATOM 1079 N N . ASN A 1 134 ? 2.007 -1.861 -21.254 1.00 85.38 134 ASN A N 1
ATOM 1080 C CA . ASN A 1 134 ? 3.300 -2.521 -21.074 1.00 85.38 134 ASN A CA 1
ATOM 1081 C C . ASN A 1 134 ? 4.283 -1.633 -20.306 1.00 85.38 134 ASN A C 1
ATOM 1083 O O . ASN A 1 134 ? 4.980 -2.116 -19.416 1.00 85.38 134 ASN A O 1
ATOM 1087 N N . GLN A 1 135 ? 4.327 -0.334 -20.613 1.00 87.88 135 GLN A N 1
ATOM 1088 C CA . GLN A 1 135 ? 5.168 0.615 -19.886 1.00 87.88 135 GLN A CA 1
ATOM 1089 C C . GLN A 1 135 ? 4.748 0.713 -18.413 1.00 87.88 135 GLN A C 1
ATOM 1091 O O . GLN A 1 135 ? 5.605 0.718 -17.529 1.00 87.88 135 GLN A O 1
ATOM 1096 N N . TYR A 1 136 ? 3.443 0.758 -18.137 1.00 84.88 136 TYR A N 1
ATOM 1097 C CA . TYR A 1 136 ? 2.921 0.796 -16.772 1.00 84.88 136 TYR A CA 1
ATOM 1098 C C . TYR A 1 136 ? 3.229 -0.497 -16.003 1.00 84.88 136 TYR A C 1
ATOM 1100 O O . TYR A 1 136 ? 3.708 -0.442 -14.872 1.00 84.88 136 TYR A O 1
ATOM 1108 N N . GLN A 1 137 ? 3.043 -1.659 -16.636 1.00 86.19 137 GLN A N 1
ATOM 1109 C CA . GLN A 1 137 ? 3.379 -2.959 -16.055 1.00 86.19 137 GLN A CA 1
ATOM 1110 C C . GLN A 1 137 ? 4.874 -3.064 -15.731 1.00 86.19 137 GLN A C 1
ATOM 1112 O O . GLN A 1 137 ? 5.235 -3.476 -14.631 1.00 86.19 137 GLN A O 1
ATOM 1117 N N . GLN A 1 138 ? 5.744 -2.632 -16.647 1.00 87.88 138 GLN A N 1
ATOM 1118 C CA . GLN A 1 138 ? 7.187 -2.592 -16.410 1.00 87.88 138 GLN A CA 1
ATOM 1119 C C . GLN A 1 138 ? 7.549 -1.640 -15.268 1.00 87.88 138 GLN A C 1
ATOM 1121 O O . GLN A 1 138 ? 8.371 -1.992 -14.427 1.00 87.88 138 GLN A O 1
ATOM 1126 N N . ALA A 1 139 ? 6.934 -0.456 -15.197 1.00 86.56 139 ALA A N 1
ATOM 1127 C CA . ALA A 1 139 ? 7.178 0.486 -14.106 1.00 86.56 139 ALA A CA 1
ATOM 1128 C C . ALA A 1 139 ? 6.778 -0.101 -12.741 1.00 86.56 139 ALA A C 1
ATOM 1130 O O . ALA A 1 139 ? 7.534 0.026 -11.775 1.00 86.56 139 ALA A O 1
ATOM 1131 N N . ILE A 1 140 ? 5.640 -0.802 -12.677 1.00 86.25 140 ILE A N 1
ATOM 1132 C CA . ILE A 1 140 ? 5.193 -1.520 -11.478 1.00 86.25 140 ILE A CA 1
ATOM 1133 C C . ILE A 1 140 ? 6.195 -2.616 -11.101 1.00 86.25 140 ILE A C 1
ATOM 1135 O O . ILE A 1 140 ? 6.665 -2.652 -9.965 1.00 86.25 140 ILE A O 1
ATOM 1139 N N . GLU A 1 141 ? 6.567 -3.483 -12.043 1.00 87.50 141 GLU A N 1
ATOM 1140 C CA . GLU A 1 141 ? 7.484 -4.600 -11.789 1.00 87.50 141 GLU A CA 1
ATOM 1141 C C . GLU A 1 141 ? 8.859 -4.112 -11.307 1.00 87.50 141 GLU A C 1
ATOM 1143 O O . GLU A 1 141 ? 9.417 -4.649 -10.349 1.00 87.50 141 GLU A O 1
ATOM 1148 N N . GLN A 1 142 ? 9.401 -3.069 -11.940 1.00 87.44 142 GLN A N 1
ATOM 1149 C CA . GLN A 1 142 ? 10.678 -2.474 -11.542 1.00 87.44 142 GLN A CA 1
ATOM 1150 C C . GLN A 1 142 ? 10.591 -1.833 -10.156 1.00 87.44 142 GLN A C 1
ATOM 1152 O O . GLN A 1 142 ? 11.489 -2.024 -9.337 1.00 87.44 142 GLN A O 1
ATOM 1157 N N . THR A 1 143 ? 9.494 -1.137 -9.860 1.00 86.44 143 THR A N 1
ATOM 1158 C CA . THR A 1 143 ? 9.253 -0.562 -8.531 1.00 86.44 143 THR A CA 1
ATOM 1159 C C . THR A 1 143 ? 9.203 -1.650 -7.457 1.00 86.44 143 THR A C 1
ATOM 1161 O O . THR A 1 143 ? 9.890 -1.534 -6.441 1.00 86.44 143 THR A O 1
ATOM 1164 N N . TYR A 1 144 ? 8.484 -2.752 -7.700 1.00 86.25 144 TYR A N 1
ATOM 1165 C CA . TYR A 1 144 ? 8.453 -3.895 -6.780 1.00 86.25 144 TYR A CA 1
ATOM 1166 C C . TYR A 1 144 ? 9.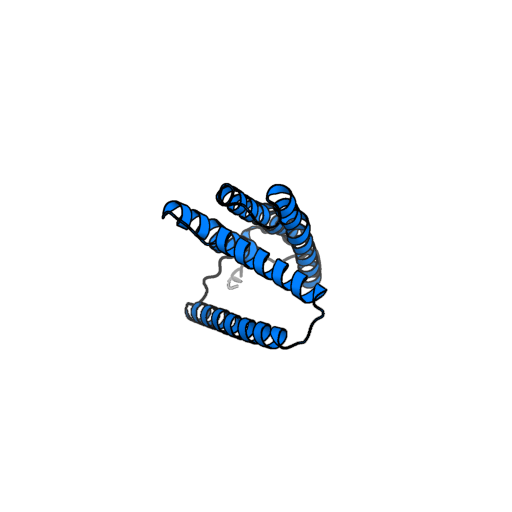829 -4.535 -6.589 1.00 86.25 144 TYR A C 1
ATOM 1168 O O . TYR A 1 144 ? 10.213 -4.828 -5.456 1.00 86.25 144 TYR A O 1
ATOM 1176 N N . LYS A 1 145 ? 10.609 -4.711 -7.662 1.00 87.81 145 LYS A N 1
ATOM 1177 C CA . LYS A 1 145 ? 11.986 -5.221 -7.557 1.00 87.81 145 LYS A CA 1
ATOM 1178 C C . LYS A 1 145 ? 12.857 -4.305 -6.705 1.00 87.81 145 LYS A C 1
ATOM 1180 O O . LYS A 1 145 ? 13.553 -4.790 -5.820 1.00 87.81 145 LYS A O 1
ATOM 1185 N N . VAL A 1 146 ? 12.789 -2.993 -6.924 1.00 86.38 146 VAL A N 1
ATOM 1186 C CA . VAL A 1 146 ? 13.540 -2.014 -6.125 1.00 86.38 146 VAL A CA 1
ATOM 1187 C C . VAL A 1 146 ? 13.122 -2.050 -4.658 1.00 86.38 146 VAL A C 1
ATOM 1189 O O . VAL A 1 146 ? 13.970 -1.943 -3.774 1.00 86.38 146 VAL A O 1
ATOM 1192 N N . LEU A 1 147 ? 11.839 -2.238 -4.373 1.00 85.62 147 LEU A N 1
ATOM 1193 C CA . LEU A 1 147 ? 11.356 -2.358 -3.005 1.00 85.62 147 LEU A CA 1
ATOM 1194 C C . LEU A 1 147 ? 11.893 -3.643 -2.344 1.00 85.62 147 LEU A C 1
ATOM 1196 O O . LEU A 1 147 ? 12.469 -3.549 -1.263 1.00 85.62 147 LEU A O 1
ATOM 1200 N N . ILE A 1 148 ? 11.787 -4.804 -2.997 1.00 87.88 148 ILE A N 1
ATOM 1201 C CA . ILE A 1 148 ? 11.977 -6.123 -2.361 1.00 87.88 148 ILE A CA 1
ATOM 1202 C C . ILE A 1 148 ? 13.431 -6.635 -2.400 1.00 87.88 148 ILE A C 1
ATOM 1204 O O . ILE A 1 148 ? 13.852 -7.362 -1.499 1.00 87.88 148 ILE A O 1
ATOM 1208 N N . VAL A 1 149 ? 14.220 -6.298 -3.425 1.00 87.31 149 VAL A N 1
ATOM 1209 C CA . VAL A 1 149 ? 15.573 -6.862 -3.598 1.00 87.31 149 VAL A CA 1
ATOM 1210 C C . VAL A 1 149 ? 16.542 -6.288 -2.566 1.00 87.31 149 VAL A C 1
ATOM 1212 O O . VAL A 1 149 ? 16.849 -5.103 -2.591 1.00 87.31 149 VAL A O 1
ATOM 1215 N N . SER A 1 150 ? 17.090 -7.130 -1.693 1.00 86.00 150 SER A N 1
ATOM 1216 C CA . SER A 1 150 ? 18.117 -6.742 -0.719 1.00 86.00 150 SER A CA 1
ATOM 1217 C C . SER A 1 150 ? 19.456 -7.418 -1.012 1.00 86.00 150 SER A C 1
ATOM 1219 O O . SER A 1 150 ? 19.490 -8.629 -1.239 1.00 86.00 150 SER A O 1
ATOM 1221 N N . HIS A 1 151 ? 20.561 -6.679 -0.921 1.00 86.00 151 HIS A N 1
ATOM 1222 C CA . HIS A 1 151 ? 21.914 -7.201 -1.145 1.00 86.00 151 HIS A CA 1
ATOM 1223 C C . HIS A 1 151 ? 22.666 -7.545 0.150 1.00 86.00 151 HIS A C 1
ATOM 1225 O O . HIS A 1 151 ? 23.730 -8.161 0.099 1.00 86.00 151 HIS A O 1
ATOM 1231 N N . SER A 1 152 ? 22.129 -7.178 1.319 1.00 88.81 152 SER A N 1
ATOM 1232 C CA . SER A 1 152 ? 22.728 -7.484 2.623 1.00 88.81 152 SER A CA 1
ATOM 1233 C C . SER A 1 152 ? 21.679 -7.836 3.691 1.00 88.81 152 SER A C 1
ATOM 1235 O O . SER A 1 152 ? 20.526 -7.421 3.571 1.00 88.81 152 SER A O 1
ATOM 1237 N N . PRO A 1 153 ? 22.048 -8.549 4.775 1.00 88.75 153 PRO A N 1
ATOM 1238 C CA . PRO A 1 153 ? 21.113 -8.892 5.854 1.00 88.75 153 PRO A CA 1
ATOM 1239 C C . PRO A 1 153 ? 20.498 -7.676 6.563 1.00 88.75 153 PRO A C 1
ATOM 1241 O O . PRO A 1 153 ? 19.348 -7.718 6.993 1.00 88.75 153 PRO A O 1
ATOM 1244 N N . LEU A 1 154 ? 21.252 -6.579 6.685 1.00 88.31 154 LEU A N 1
ATOM 1245 C CA . LEU A 1 154 ? 20.759 -5.344 7.299 1.00 88.31 154 LEU A CA 1
ATOM 1246 C C . LEU A 1 154 ? 19.775 -4.619 6.374 1.00 88.31 154 LEU A C 1
ATOM 1248 O O . LEU A 1 154 ? 18.751 -4.114 6.825 1.00 88.31 154 LEU A O 1
ATOM 1252 N N . GLU A 1 155 ? 20.052 -4.626 5.072 1.00 87.69 155 GLU A N 1
ATOM 1253 C CA . GLU A 1 155 ? 19.122 -4.122 4.066 1.00 87.69 155 GLU A CA 1
ATOM 1254 C C . GLU A 1 155 ? 17.841 -4.964 4.011 1.00 87.69 155 GLU A C 1
ATOM 1256 O O . GLU A 1 155 ? 16.756 -4.404 3.914 1.00 87.69 155 GLU A O 1
ATOM 1261 N N . PHE A 1 156 ? 17.942 -6.287 4.159 1.00 91.25 156 PHE A N 1
ATOM 1262 C CA . PHE A 1 156 ? 16.782 -7.174 4.251 1.00 91.25 156 PHE A CA 1
ATOM 1263 C C . PHE A 1 156 ? 15.872 -6.823 5.437 1.00 91.25 156 PHE A C 1
ATOM 1265 O O . PHE A 1 156 ? 14.655 -6.758 5.277 1.00 91.25 156 PHE A O 1
ATOM 1272 N N . LEU A 1 157 ? 16.440 -6.534 6.615 1.00 91.81 157 LEU A N 1
ATOM 1273 C CA . LEU A 1 157 ? 15.655 -6.066 7.765 1.00 91.81 157 LEU A CA 1
ATOM 1274 C C . LEU A 1 157 ? 14.930 -4.748 7.473 1.00 91.81 157 LEU A C 1
ATOM 1276 O O . LEU A 1 157 ? 13.773 -4.593 7.862 1.00 91.81 157 LEU A O 1
ATOM 1280 N N . LEU A 1 158 ? 15.585 -3.816 6.774 1.00 90.31 158 LEU A N 1
ATOM 1281 C CA . LEU A 1 158 ? 14.954 -2.567 6.346 1.00 90.31 158 LEU A CA 1
ATOM 1282 C C . LEU A 1 158 ? 13.812 -2.835 5.361 1.00 90.31 158 LEU A C 1
ATOM 1284 O O . LEU A 1 158 ? 12.736 -2.272 5.524 1.00 90.31 158 LEU A O 1
ATOM 1288 N N . VAL A 1 159 ? 14.011 -3.715 4.379 1.00 92.06 159 VAL A N 1
ATOM 1289 C CA . VAL A 1 159 ? 12.964 -4.123 3.428 1.00 92.06 159 VAL A CA 1
ATOM 1290 C C . VAL A 1 159 ? 11.771 -4.735 4.160 1.00 92.06 159 VAL A C 1
ATOM 1292 O O . VAL A 1 159 ? 10.636 -4.339 3.913 1.00 92.06 159 VAL A O 1
ATOM 1295 N N . LEU A 1 160 ? 12.013 -5.644 5.107 1.00 93.12 160 LEU A N 1
ATOM 1296 C CA . LEU A 1 160 ? 10.960 -6.263 5.913 1.00 93.12 160 LEU A CA 1
ATOM 1297 C C . LEU A 1 160 ? 10.194 -5.220 6.737 1.00 93.12 160 LEU A C 1
ATOM 1299 O O . LEU A 1 160 ? 8.966 -5.261 6.811 1.00 93.12 160 LEU A O 1
ATOM 1303 N N . LEU A 1 161 ? 10.899 -4.251 7.318 1.00 93.38 161 LEU A N 1
ATOM 1304 C CA . LEU A 1 161 ? 10.275 -3.162 8.062 1.00 93.38 161 LEU A CA 1
ATOM 1305 C C . LEU A 1 161 ? 9.408 -2.273 7.158 1.00 93.38 161 LEU A C 1
ATOM 1307 O O . LEU A 1 161 ? 8.296 -1.908 7.539 1.00 93.38 161 LEU A O 1
ATOM 1311 N N . VAL A 1 162 ? 9.903 -1.944 5.966 1.00 91.75 162 VAL A N 1
ATOM 1312 C CA . VAL A 1 162 ? 9.241 -1.036 5.021 1.00 91.75 162 VAL A CA 1
ATOM 1313 C C . VAL A 1 162 ? 8.051 -1.693 4.323 1.00 91.75 162 VAL A C 1
ATOM 1315 O O . VAL A 1 162 ? 7.039 -1.033 4.157 1.00 91.75 162 VAL A O 1
ATOM 1318 N N . ILE A 1 163 ? 8.152 -2.962 3.917 1.00 90.56 163 ILE A N 1
ATOM 1319 C CA . ILE A 1 163 ? 7.152 -3.617 3.048 1.00 90.56 163 ILE A CA 1
ATOM 1320 C C . ILE A 1 163 ? 6.197 -4.522 3.823 1.00 90.56 163 ILE A C 1
ATOM 1322 O O . ILE A 1 163 ? 5.078 -4.744 3.380 1.00 90.56 163 ILE A O 1
ATOM 1326 N N . ALA A 1 164 ? 6.615 -5.076 4.962 1.00 90.31 164 ALA A N 1
ATOM 1327 C CA . ALA A 1 164 ? 5.754 -5.970 5.734 1.00 90.31 164 ALA A CA 1
ATOM 1328 C C . ALA A 1 164 ? 5.239 -5.293 7.004 1.00 90.31 164 ALA A C 1
ATOM 1330 O O . ALA A 1 164 ? 4.038 -5.270 7.252 1.00 90.31 164 ALA A O 1
ATOM 1331 N N . VAL A 1 165 ? 6.133 -4.728 7.819 1.00 91.25 165 VAL A N 1
ATOM 1332 C CA . VAL A 1 165 ? 5.758 -4.244 9.157 1.00 91.25 165 VAL A CA 1
ATOM 1333 C C . VAL A 1 165 ? 5.003 -2.919 9.099 1.00 91.25 165 VAL A C 1
ATOM 1335 O O . VAL A 1 165 ? 3.962 -2.789 9.740 1.00 91.25 165 VAL A O 1
ATOM 1338 N N . THR A 1 166 ? 5.514 -1.937 8.355 1.00 92.12 166 THR A N 1
ATOM 1339 C CA . THR A 1 166 ? 4.891 -0.606 8.286 1.00 92.12 166 THR A CA 1
ATOM 1340 C C . THR A 1 166 ? 3.488 -0.661 7.677 1.00 92.12 166 THR A C 1
ATOM 1342 O O . THR A 1 166 ? 2.576 -0.155 8.339 1.00 92.12 166 THR A O 1
ATOM 1345 N N . PRO A 1 167 ? 3.264 -1.342 6.533 1.00 90.00 167 PRO A N 1
ATOM 1346 C CA . PRO A 1 167 ? 1.929 -1.456 5.962 1.00 90.00 167 PRO A CA 1
ATOM 1347 C C . PRO A 1 167 ? 0.992 -2.208 6.900 1.00 90.00 167 PRO A C 1
ATOM 1349 O O . PRO A 1 167 ? -0.089 -1.712 7.182 1.00 90.00 167 PRO A O 1
ATOM 1352 N N . ALA A 1 168 ? 1.429 -3.324 7.499 1.00 88.62 168 ALA A N 1
ATOM 1353 C CA . ALA A 1 168 ? 0.592 -4.083 8.430 1.00 88.62 168 ALA A CA 1
ATOM 1354 C C . ALA A 1 168 ? 0.124 -3.242 9.629 1.00 88.62 168 ALA A C 1
ATOM 1356 O O . ALA A 1 168 ? -1.024 -3.350 10.049 1.00 88.62 168 ALA A O 1
ATOM 1357 N N . ILE A 1 169 ? 0.991 -2.384 10.177 1.00 87.06 169 ILE A N 1
ATOM 1358 C CA . ILE A 1 169 ? 0.608 -1.481 11.270 1.00 87.06 169 ILE A CA 1
ATOM 1359 C C . ILE A 1 169 ? -0.340 -0.389 10.764 1.00 87.06 169 ILE A C 1
ATOM 1361 O O . ILE A 1 169 ? -1.330 -0.097 11.430 1.00 87.06 169 ILE A O 1
ATOM 1365 N N . CYS A 1 170 ? -0.044 0.232 9.621 1.00 87.62 170 CYS A N 1
ATOM 1366 C CA . CYS A 1 170 ? -0.866 1.317 9.086 1.00 87.62 170 CYS A CA 1
ATOM 1367 C C . CYS A 1 170 ? -2.260 0.822 8.671 1.00 87.62 170 CYS A C 1
ATOM 1369 O O . CYS A 1 170 ? -3.253 1.475 8.986 1.00 87.62 170 CYS A O 1
ATOM 1371 N N . GLU A 1 171 ? -2.346 -0.340 8.028 1.00 83.31 171 GLU A N 1
ATOM 1372 C CA . GLU A 1 171 ? -3.599 -0.952 7.581 1.00 83.31 171 GLU A CA 1
ATOM 1373 C C . GLU A 1 171 ? -4.448 -1.466 8.747 1.00 83.31 171 GLU A C 1
ATOM 1375 O O . GLU A 1 171 ? -5.652 -1.248 8.738 1.00 83.31 171 GLU A O 1
ATOM 1380 N N . GLU A 1 172 ? -3.853 -2.058 9.791 1.00 82.44 172 GLU A N 1
ATOM 1381 C CA . GLU A 1 172 ? -4.609 -2.499 10.980 1.00 82.44 172 GLU A CA 1
ATOM 1382 C C . GLU A 1 172 ? -5.238 -1.316 11.742 1.00 82.44 172 GLU A C 1
ATOM 1384 O O . GLU A 1 172 ? -6.225 -1.478 12.459 1.00 82.44 172 GLU A O 1
ATOM 1389 N N . THR A 1 173 ? -4.671 -0.111 11.606 1.00 77.81 173 THR A N 1
ATOM 1390 C CA . THR A 1 173 ? -5.208 1.097 12.256 1.00 77.81 173 THR A CA 1
ATOM 1391 C C . THR A 1 173 ? -6.327 1.793 11.482 1.00 77.81 173 THR A C 1
ATOM 1393 O O . THR A 1 173 ? -6.979 2.672 12.059 1.00 77.81 173 THR A O 1
ATOM 1396 N N . LEU A 1 174 ? -6.518 1.447 10.205 1.00 76.56 174 LEU A N 1
ATOM 1397 C CA . LEU A 1 174 ? -7.526 2.029 9.315 1.00 76.56 174 LEU A CA 1
ATOM 1398 C C . LEU A 1 174 ? -8.909 1.396 9.546 1.00 76.56 174 LEU A C 1
ATOM 1400 O O . LEU A 1 174 ? -9.890 2.173 9.625 1.00 76.56 174 LEU A O 1
#

pLDDT: mean 83.14, std 12.66, range [44.5, 96.69]

Secondary structure (DSSP, 8-state):
---------------SS-HHHHHHHHHHHHHHIIIIIIHHHHHHHH-SS--GGGHHHHHHHHHHHHIIIIIHHHHHHHHHH-S-GGGTT--PPPPHHHHHHHHHHHHHHHHHHHHHHHHHHTS---HHHHHHHHHHHHHHHHHHHHHH--SSHHHHHHHHIIIIIHHHHHHHT-

Sequence (174 aa):
MPEDELIPESDEIKFRYKPTAFAAISLLIIFFLYQLVGGGLTVYLFGLIPTGDQTTAFRLATMGAEIMFILVPAYFLSRIQTMQWKRLLRVRKTDWYLIVLAVVGVVSLEQLLEIYIYLQGLIPLPDVVKQFLNQYQQAIEQTYKVLIVSHSPLEFLLVLLVIAVTPAICEETL

Foldseek 3Di:
DDDPDPPPDDPPFDFPDDPVVLVVVLCVQLCCQLVCVLVVVLCVVQNLFHDPVCLLVSLVSLLVSLCVSQVVSLQVSCCVGGVDPVVLPPPDDDDVVVVVVVVVVVVVVVVVVVVVVVVVVVDDDDPVVV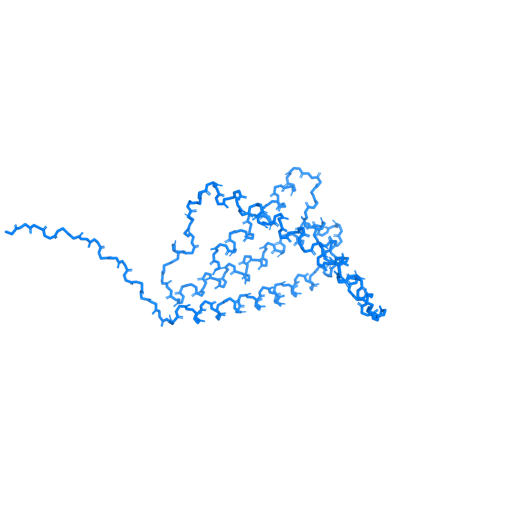VVVVVNVVSVVNNVCSLQDDPDPVSNVSSCCRPPVSCVSRVSSD

Radius of gyration: 21.77 Å; chains: 1; bounding box: 54×36×81 Å